Protein AF-A0A8I0HCB4-F1 (afdb_monomer_lite)

Structure (mmCIF, N/CA/C/O backbone):
data_AF-A0A8I0HCB4-F1
#
_entry.id   AF-A0A8I0HCB4-F1
#
loop_
_atom_site.group_PDB
_atom_site.id
_atom_site.type_symbol
_atom_site.label_atom_id
_atom_site.label_alt_id
_atom_site.label_comp_id
_atom_site.label_asym_id
_atom_site.label_entity_id
_atom_site.label_seq_id
_atom_site.pdbx_PDB_ins_code
_atom_site.Cartn_x
_atom_site.Cartn_y
_atom_site.Cartn_z
_atom_site.occupancy
_atom_site.B_iso_or_equiv
_atom_site.auth_seq_id
_atom_site.auth_comp_id
_atom_site.auth_asym_id
_atom_site.auth_atom_id
_atom_site.pdbx_PDB_model_num
ATOM 1 N N . GLU A 1 1 ? -8.672 -3.014 0.292 1.00 78.31 1 GLU A N 1
ATOM 2 C CA . GLU A 1 1 ? -8.895 -4.129 1.254 1.00 78.31 1 GLU A CA 1
ATOM 3 C C . GLU A 1 1 ? -7.570 -4.817 1.595 1.00 78.31 1 GLU A C 1
ATOM 5 O O . GLU A 1 1 ? -6.642 -4.709 0.805 1.00 78.31 1 GLU A O 1
ATOM 10 N N . ILE A 1 2 ? -7.448 -5.512 2.739 1.00 81.56 2 ILE A N 1
ATOM 11 C CA . ILE A 1 2 ? -6.184 -6.181 3.136 1.00 81.56 2 ILE A CA 1
ATOM 12 C C . ILE A 1 2 ? -5.878 -7.438 2.299 1.00 81.56 2 ILE A C 1
ATOM 14 O O . ILE A 1 2 ? -4.718 -7.690 1.983 1.00 81.56 2 ILE A O 1
ATOM 18 N N . VAL A 1 3 ? -6.923 -8.187 1.927 1.00 87.56 3 VAL A N 1
ATOM 19 C CA . VAL A 1 3 ? -6.948 -9.322 0.988 1.00 87.56 3 VAL A CA 1
ATOM 20 C C . VAL A 1 3 ? -8.319 -9.343 0.306 1.00 87.56 3 VAL A C 1
ATOM 22 O O . VAL A 1 3 ? -9.288 -8.866 0.897 1.00 87.56 3 VAL A O 1
ATOM 25 N N . HIS A 1 4 ? -8.436 -9.944 -0.881 1.00 85.75 4 HIS A N 1
ATOM 26 C CA . HIS A 1 4 ? -9.717 -10.101 -1.590 1.00 85.75 4 HIS A CA 1
ATOM 27 C C . HIS A 1 4 ? -10.590 -11.220 -0.986 1.00 85.75 4 HIS A C 1
ATOM 29 O O . HIS A 1 4 ? -10.896 -12.226 -1.628 1.00 85.75 4 HIS A O 1
ATOM 35 N N . ASN A 1 5 ? -10.970 -11.073 0.285 1.00 91.38 5 ASN A N 1
ATOM 36 C CA . ASN A 1 5 ? -11.868 -11.989 0.983 1.00 91.38 5 ASN A CA 1
ATOM 37 C C . ASN A 1 5 ? -12.836 -11.212 1.884 1.00 91.38 5 ASN A C 1
ATOM 39 O O . ASN A 1 5 ? -12.476 -10.752 2.968 1.00 91.38 5 ASN A O 1
ATOM 43 N N . ASN A 1 6 ? -14.096 -11.142 1.456 1.00 91.38 6 ASN A N 1
ATOM 44 C CA . ASN A 1 6 ? -15.145 -10.382 2.135 1.00 91.38 6 ASN A CA 1
ATOM 45 C C . ASN A 1 6 ? -15.398 -10.839 3.585 1.00 91.38 6 ASN A C 1
ATOM 47 O O . ASN A 1 6 ? -15.753 -10.024 4.431 1.00 91.38 6 ASN A O 1
ATOM 51 N N . PHE A 1 7 ? -15.225 -12.130 3.896 1.00 94.62 7 PHE A N 1
ATOM 52 C CA . PHE A 1 7 ? -15.387 -12.626 5.266 1.00 94.62 7 PHE A CA 1
ATOM 53 C C . PHE A 1 7 ? -14.318 -12.024 6.188 1.00 94.62 7 PHE A C 1
ATOM 55 O O . PHE A 1 7 ? -14.654 -11.454 7.225 1.00 94.62 7 PHE A O 1
ATOM 62 N N . ILE A 1 8 ? -13.053 -12.063 5.761 1.00 93.75 8 ILE A N 1
ATOM 63 C CA . ILE A 1 8 ? -11.922 -11.508 6.518 1.00 93.75 8 ILE A CA 1
ATOM 64 C C . ILE A 1 8 ? -12.038 -9.987 6.651 1.00 93.75 8 ILE A C 1
ATOM 66 O O . ILE A 1 8 ? -11.840 -9.445 7.737 1.00 93.75 8 ILE A O 1
ATOM 70 N N . VAL A 1 9 ? -12.401 -9.289 5.570 1.00 93.00 9 VAL A N 1
ATOM 71 C CA . VAL A 1 9 ? -12.580 -7.827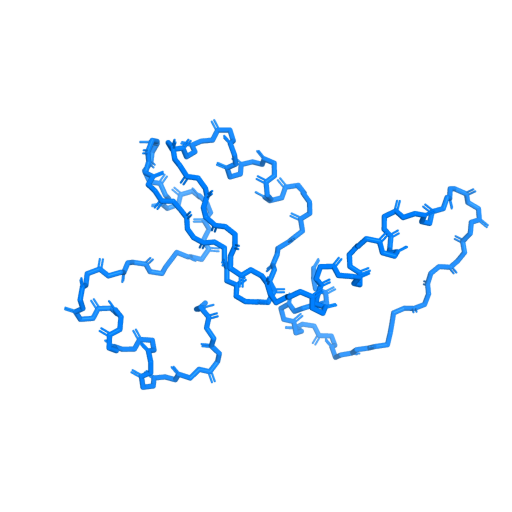 5.583 1.00 93.00 9 VAL A CA 1
ATOM 72 C C . VAL A 1 9 ? -13.654 -7.418 6.592 1.00 93.00 9 VAL A C 1
ATOM 74 O O . VAL A 1 9 ? -13.411 -6.546 7.427 1.00 93.00 9 VAL A O 1
ATOM 77 N N . LYS A 1 10 ? -14.812 -8.090 6.586 1.00 94.31 10 LYS A N 1
ATOM 78 C CA . LYS A 1 10 ? -15.897 -7.821 7.542 1.00 94.31 10 LYS A CA 1
ATOM 79 C C . LYS A 1 10 ? -15.506 -8.122 8.984 1.00 94.31 10 LYS 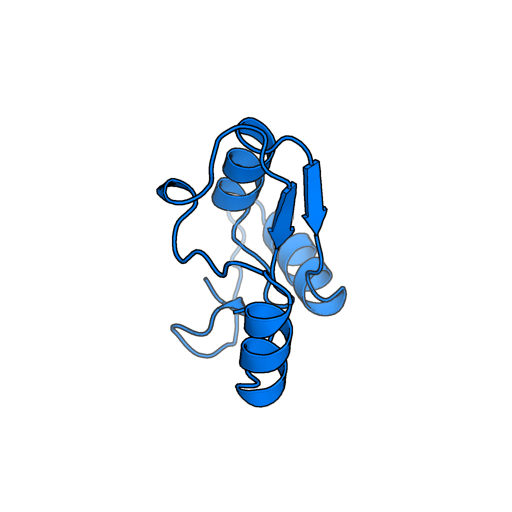A C 1
ATOM 81 O O . LYS A 1 10 ? -15.880 -7.369 9.880 1.00 94.31 10 LYS A O 1
ATOM 86 N N . GLU A 1 11 ? -14.767 -9.203 9.216 1.00 96.62 11 GLU A N 1
ATOM 87 C CA . GLU A 1 11 ? -14.282 -9.549 10.551 1.00 96.62 11 GLU A CA 1
ATOM 88 C C . GLU A 1 11 ? -13.304 -8.498 11.095 1.00 96.62 11 GLU A C 1
ATOM 90 O O . GLU A 1 11 ? -13.390 -8.105 12.255 1.00 96.62 11 GLU A O 1
ATOM 95 N N . LEU A 1 12 ? -12.385 -8.004 10.268 1.00 94.94 12 LEU A N 1
ATOM 96 C CA . LEU A 1 12 ? -11.452 -6.957 10.683 1.00 94.94 12 LEU A CA 1
ATOM 97 C C . LEU A 1 12 ? -12.165 -5.622 10.914 1.00 94.94 12 LEU A C 1
ATOM 99 O O . LEU A 1 12 ? -11.890 -4.948 11.908 1.00 94.94 12 LEU A O 1
ATOM 103 N N . ALA A 1 13 ? -13.121 -5.274 10.049 1.00 94.31 13 ALA A N 1
ATOM 104 C CA . ALA A 1 13 ? -13.936 -4.076 10.216 1.00 94.31 13 ALA A CA 1
ATOM 105 C C . ALA A 1 13 ? -14.735 -4.107 11.529 1.00 94.31 13 ALA A C 1
ATOM 107 O O . ALA A 1 13 ? -14.756 -3.117 12.259 1.00 94.31 13 ALA A O 1
ATOM 108 N N . SER A 1 14 ? -15.328 -5.253 11.892 1.00 96.88 14 SER A N 1
ATOM 109 C CA . SER A 1 14 ? -16.065 -5.393 13.161 1.00 96.88 14 SER A CA 1
ATOM 110 C C . SER A 1 14 ? -15.167 -5.298 14.399 1.00 96.88 14 SER A C 1
ATOM 112 O O . SER A 1 14 ? -15.637 -4.930 15.475 1.00 96.88 14 SER A O 1
ATOM 114 N N . ARG A 1 15 ? -13.865 -5.565 14.244 1.00 96.50 15 ARG A N 1
ATOM 115 C CA . ARG A 1 15 ? -12.830 -5.362 15.270 1.00 96.50 15 ARG A CA 1
ATOM 116 C C . ARG A 1 15 ? -12.257 -3.936 15.285 1.00 96.50 15 ARG A C 1
ATOM 118 O O . ARG A 1 15 ? -11.348 -3.669 16.066 1.00 96.50 15 ARG A O 1
ATOM 125 N N . GLY A 1 16 ? -12.780 -3.028 14.458 1.00 94.69 16 GLY A N 1
ATOM 126 C CA . GLY A 1 16 ? -12.418 -1.607 14.445 1.00 94.69 16 GLY A CA 1
ATOM 127 C C . GLY A 1 16 ? -11.380 -1.202 13.397 1.00 94.69 16 GLY A C 1
ATOM 128 O O . GLY A 1 16 ? -10.950 -0.049 13.396 1.00 94.69 16 GLY A O 1
ATOM 129 N N . VAL A 1 17 ? -10.978 -2.104 12.495 1.00 94.81 17 VAL A N 1
ATOM 130 C CA . VAL A 1 17 ? -10.091 -1.743 11.378 1.00 94.81 17 VAL A CA 1
ATOM 131 C C . VAL A 1 17 ? -10.863 -0.895 10.369 1.00 94.81 17 VAL A C 1
ATOM 133 O O . VAL A 1 17 ? -11.884 -1.328 9.841 1.00 94.81 17 VAL A O 1
ATOM 136 N N . HIS A 1 18 ? -10.356 0.301 10.074 1.00 93.56 18 HIS A N 1
ATOM 137 C CA . HIS A 1 18 ? -10.847 1.120 8.967 1.00 93.56 18 HIS A CA 1
ATOM 138 C C . HIS A 1 18 ? -10.055 0.821 7.695 1.00 93.56 18 HIS A C 1
ATOM 140 O O . HIS A 1 18 ? -8.825 0.821 7.704 1.00 93.56 18 HIS A O 1
ATOM 146 N N . PHE A 1 19 ? -10.774 0.583 6.601 1.00 93.38 19 PHE A N 1
ATOM 147 C CA . PHE A 1 19 ? -10.202 0.438 5.269 1.00 93.38 19 PHE A CA 1
ATOM 148 C C . PHE A 1 19 ? -10.392 1.759 4.528 1.00 93.38 19 PHE A C 1
ATOM 150 O O . PHE A 1 19 ? -11.524 2.121 4.230 1.00 93.38 19 PHE A O 1
ATOM 157 N N . ALA A 1 20 ? -9.294 2.466 4.275 1.00 91.81 20 ALA A N 1
ATOM 158 C CA . ALA A 1 20 ? -9.286 3.698 3.494 1.00 91.81 20 ALA A CA 1
ATOM 159 C C . ALA A 1 20 ? -9.013 3.391 2.015 1.00 91.81 20 ALA A C 1
ATOM 161 O O . ALA A 1 20 ? -8.240 2.472 1.710 1.00 91.81 20 ALA A O 1
ATOM 162 N N . GLU A 1 21 ? -9.617 4.162 1.112 1.00 88.62 21 GLU A N 1
ATOM 163 C CA . GLU A 1 21 ? -9.321 4.104 -0.326 1.00 88.62 21 GLU A CA 1
ATOM 164 C C . GLU A 1 21 ? -8.251 5.134 -0.718 1.00 88.62 21 GLU A C 1
ATOM 166 O O . GLU A 1 21 ? -7.474 4.894 -1.642 1.00 88.62 21 GLU A O 1
ATOM 171 N N . SER A 1 22 ? -8.149 6.242 0.027 1.00 90.25 22 SER A N 1
ATOM 172 C CA . SER A 1 22 ? -7.103 7.257 -0.123 1.00 90.25 22 SER A CA 1
ATOM 173 C C . SER A 1 22 ? -6.365 7.548 1.188 1.00 90.25 22 SER A C 1
ATOM 175 O O . SER A 1 22 ? -6.930 7.505 2.281 1.00 90.25 22 SER A O 1
ATOM 177 N N . LEU A 1 23 ? -5.096 7.956 1.076 1.00 91.56 23 LEU A N 1
ATOM 178 C CA . LEU A 1 23 ? -4.326 8.509 2.196 1.00 91.56 23 LEU A CA 1
ATOM 179 C C . LEU A 1 23 ? -4.927 9.810 2.753 1.00 91.56 23 LEU A C 1
ATOM 181 O O . LEU A 1 23 ? -4.621 10.174 3.882 1.00 91.56 23 LEU A O 1
ATOM 185 N N . ASP A 1 24 ? -5.782 10.499 1.995 1.00 91.62 24 ASP A N 1
ATOM 186 C CA . ASP A 1 24 ? -6.461 11.718 2.458 1.00 91.62 24 ASP A CA 1
ATOM 187 C C . ASP A 1 24 ? -7.519 11.434 3.541 1.00 91.62 24 ASP A C 1
ATOM 189 O O . ASP A 1 24 ? -7.884 12.327 4.303 1.00 91.62 24 ASP A O 1
ATOM 193 N N . GLU A 1 25 ? -7.994 10.189 3.641 1.00 91.75 25 GLU A N 1
ATOM 194 C CA . GLU A 1 25 ? -8.922 9.742 4.689 1.00 91.75 25 GLU A CA 1
ATOM 195 C C . GLU A 1 25 ? -8.199 9.390 5.999 1.00 91.75 25 GLU A C 1
ATOM 197 O O . GLU A 1 25 ? -8.834 9.172 7.033 1.00 91.75 25 GLU A O 1
ATOM 202 N N . VAL A 1 26 ? -6.866 9.307 5.963 1.00 91.12 26 VAL A N 1
ATOM 203 C CA . VAL A 1 26 ? -6.048 8.841 7.081 1.00 91.12 26 VAL A CA 1
ATOM 204 C C . VAL A 1 26 ? -5.715 10.020 7.998 1.00 91.12 26 VAL A C 1
ATOM 206 O O . VAL A 1 26 ? -5.062 10.973 7.567 1.00 91.12 26 VAL A O 1
ATOM 209 N N . PRO A 1 27 ? -6.087 9.964 9.291 1.00 91.00 27 PRO A N 1
ATOM 210 C CA . PRO A 1 27 ? -5.683 10.983 10.248 1.00 91.00 27 PRO A CA 1
ATOM 211 C C . PRO A 1 27 ? -4.158 11.051 10.387 1.00 91.00 27 PRO A C 1
ATOM 213 O O . PRO A 1 27 ? -3.479 10.025 10.460 1.00 91.00 27 PRO A O 1
ATOM 216 N N . SER A 1 28 ? -3.617 12.265 10.493 1.00 90.56 28 SER A N 1
ATOM 217 C CA . SER A 1 28 ? -2.184 12.463 10.738 1.00 90.56 28 SER A CA 1
ATOM 218 C C . SER A 1 28 ? -1.744 11.757 12.024 1.00 90.56 28 SER A C 1
ATOM 220 O O . SER A 1 28 ? -2.428 11.824 13.049 1.00 90.56 28 SER A O 1
ATOM 222 N N . GLY A 1 29 ? -0.613 11.054 11.968 1.00 92.00 29 GLY A N 1
ATOM 223 C CA . GLY A 1 29 ? -0.088 10.282 13.093 1.00 92.00 29 GLY A CA 1
ATOM 224 C C . GLY A 1 29 ? -0.776 8.932 13.332 1.00 92.00 29 GLY A C 1
ATOM 225 O O . GLY A 1 29 ? -0.380 8.217 14.253 1.00 92.00 29 GLY A O 1
ATOM 226 N N . ALA A 1 30 ? -1.767 8.539 12.522 1.00 94.19 30 ALA A N 1
ATOM 227 C CA . ALA A 1 30 ? -2.400 7.226 12.641 1.00 94.19 30 ALA A CA 1
ATOM 228 C C . ALA A 1 30 ? -1.417 6.079 12.348 1.00 94.19 30 ALA A C 1
ATOM 230 O O . ALA A 1 30 ? -0.412 6.250 11.651 1.00 94.19 30 ALA A O 1
ATOM 231 N N . ARG A 1 31 ? -1.738 4.885 12.859 1.00 95.56 31 ARG A N 1
ATOM 232 C CA . ARG A 1 31 ? -1.074 3.641 12.462 1.00 95.56 31 ARG A CA 1
ATOM 233 C C . ARG A 1 31 ? -1.679 3.156 11.152 1.00 95.56 31 ARG A C 1
ATOM 235 O O . ARG A 1 31 ? -2.891 2.951 11.082 1.00 95.56 31 ARG A O 1
ATOM 242 N N . LEU A 1 32 ? -0.842 2.951 10.144 1.00 95.75 32 LEU A N 1
ATOM 243 C CA . LEU A 1 32 ? -1.269 2.543 8.813 1.00 95.75 32 LEU A CA 1
ATOM 244 C C . LEU A 1 32 ? -0.715 1.161 8.471 1.00 95.75 32 LEU A C 1
ATOM 246 O O . LEU A 1 32 ? 0.435 0.852 8.778 1.00 95.75 32 LEU A O 1
ATOM 250 N N . LEU A 1 33 ? -1.543 0.331 7.837 1.00 95.06 33 LEU A N 1
ATOM 251 C CA . LEU A 1 33 ? -1.158 -0.990 7.354 1.00 95.06 33 LEU A CA 1
ATOM 252 C C . LEU A 1 33 ? -1.318 -1.049 5.834 1.00 95.06 33 LEU A C 1
ATOM 254 O O . LEU A 1 33 ? -2.418 -0.836 5.325 1.00 95.06 33 LEU A O 1
ATOM 258 N N . LEU A 1 34 ? -0.235 -1.352 5.118 1.00 93.88 34 LEU A N 1
ATOM 259 C CA . LEU A 1 34 ? -0.279 -1.594 3.674 1.00 93.88 34 LEU A CA 1
ATOM 260 C C . LEU A 1 34 ? -0.813 -2.999 3.400 1.00 93.88 34 LEU A C 1
ATOM 262 O O . LEU A 1 34 ? -0.444 -3.950 4.090 1.00 93.88 34 LEU A O 1
ATOM 266 N N . SER A 1 35 ? -1.692 -3.124 2.405 1.00 93.06 35 SER A N 1
ATOM 267 C CA . SER A 1 35 ? -2.322 -4.402 2.056 1.00 93.06 35 SER A CA 1
ATOM 268 C C . SER A 1 35 ? -1.324 -5.425 1.503 1.00 93.06 35 SER A C 1
ATOM 270 O O . SER A 1 35 ? -0.218 -5.076 1.092 1.00 93.06 35 SER A O 1
ATOM 272 N N . ALA A 1 36 ? -1.741 -6.692 1.419 1.00 91.56 36 ALA A N 1
ATOM 273 C CA . ALA A 1 36 ? -0.904 -7.759 0.871 1.00 91.56 36 ALA A CA 1
ATOM 274 C C . ALA A 1 36 ? -0.510 -7.546 -0.604 1.00 91.56 36 ALA A C 1
ATOM 276 O O . ALA A 1 36 ? 0.520 -8.070 -1.033 1.00 91.56 36 ALA A O 1
ATOM 277 N N . HIS A 1 37 ? -1.300 -6.770 -1.350 1.00 89.94 37 HIS A N 1
ATOM 278 C CA . HIS A 1 37 ? -1.085 -6.482 -2.768 1.00 89.94 37 HIS A CA 1
ATOM 279 C C . HIS A 1 37 ? -0.012 -5.415 -3.019 1.00 89.94 37 HIS A C 1
ATOM 281 O O . HIS A 1 37 ? 0.379 -5.210 -4.161 1.00 89.94 37 HIS A O 1
ATOM 287 N N . GLY A 1 38 ? 0.477 -4.754 -1.966 1.00 88.12 38 GLY A N 1
ATOM 288 C CA . GLY A 1 38 ? 1.417 -3.647 -2.095 1.00 88.12 38 GLY A CA 1
ATOM 289 C C . GLY A 1 38 ? 0.765 -2.347 -2.550 1.00 88.12 38 GLY A C 1
ATOM 290 O O . GLY A 1 38 ? -0.452 -2.250 -2.703 1.00 88.12 38 GLY A O 1
ATOM 291 N N . VAL A 1 39 ? 1.606 -1.325 -2.680 1.00 90.31 39 VAL A N 1
ATOM 292 C CA . VAL A 1 39 ? 1.282 -0.008 -3.235 1.00 90.31 39 VAL A CA 1
ATOM 293 C C . VAL A 1 39 ? 2.492 0.503 -4.019 1.00 90.31 39 VAL A C 1
ATOM 295 O O . VAL A 1 39 ? 3.620 0.058 -3.783 1.00 90.31 39 VAL A O 1
ATOM 298 N N . GLY A 1 40 ? 2.281 1.468 -4.913 1.00 87.94 40 GLY A N 1
ATOM 299 C CA . GLY A 1 40 ? 3.373 2.144 -5.610 1.00 87.94 40 GLY A CA 1
ATOM 300 C C . GLY A 1 40 ? 4.293 2.936 -4.668 1.00 87.94 40 GLY A C 1
ATOM 301 O O . GLY A 1 40 ? 3.864 3.458 -3.636 1.00 87.94 40 GLY A O 1
ATOM 302 N N . ALA A 1 41 ? 5.562 3.094 -5.062 1.00 87.44 41 ALA A N 1
ATOM 303 C CA . ALA A 1 41 ? 6.602 3.727 -4.238 1.00 87.44 41 ALA A CA 1
ATOM 304 C C . ALA A 1 41 ? 6.242 5.150 -3.764 1.00 87.44 41 ALA A C 1
ATOM 306 O O . ALA A 1 41 ? 6.485 5.500 -2.612 1.00 87.44 41 ALA A O 1
ATOM 307 N N . 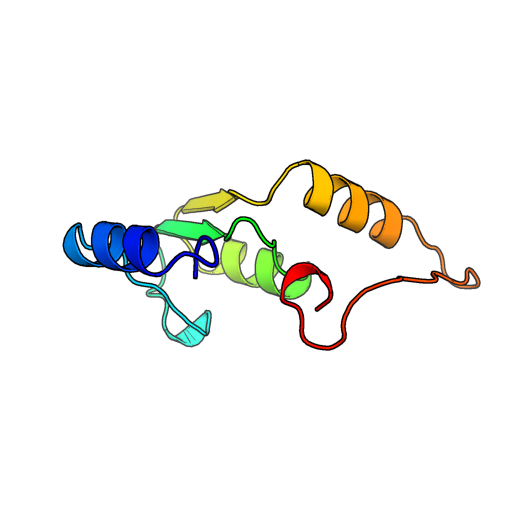ALA A 1 42 ? 5.602 5.956 -4.619 1.00 90.31 42 ALA A N 1
ATOM 308 C CA . ALA A 1 42 ? 5.166 7.310 -4.263 1.00 90.31 42 ALA A CA 1
ATOM 309 C C . ALA A 1 42 ? 4.070 7.320 -3.179 1.00 90.31 42 ALA A C 1
ATOM 311 O O . ALA A 1 42 ? 4.036 8.214 -2.332 1.00 90.31 42 ALA A O 1
ATOM 312 N N . VAL A 1 43 ? 3.178 6.322 -3.188 1.00 91.69 43 VAL A N 1
ATOM 313 C CA . VAL A 1 43 ? 2.130 6.169 -2.168 1.00 91.69 43 VAL A CA 1
ATOM 314 C C . VAL A 1 43 ? 2.753 5.722 -0.852 1.00 91.69 43 VAL A C 1
ATOM 316 O O . VAL A 1 43 ? 2.414 6.273 0.193 1.00 91.69 43 VAL A O 1
ATOM 319 N N . GLU A 1 44 ? 3.699 4.781 -0.891 1.00 92.12 44 GLU A N 1
ATOM 320 C CA . GLU A 1 44 ? 4.428 4.350 0.304 1.00 92.12 44 GLU A CA 1
ATOM 321 C C . GLU A 1 44 ? 5.203 5.511 0.948 1.00 92.12 44 GLU A C 1
ATOM 323 O O . GLU A 1 44 ? 5.112 5.719 2.159 1.00 92.12 44 GLU A O 1
ATOM 328 N N . GLU A 1 45 ? 5.925 6.305 0.153 1.00 93.19 45 GLU A N 1
ATOM 329 C CA . GLU A 1 45 ? 6.681 7.461 0.648 1.00 93.19 45 GLU A CA 1
ATOM 330 C C . GLU A 1 45 ? 5.760 8.519 1.270 1.00 93.19 45 GLU A C 1
ATOM 332 O O . GLU A 1 45 ? 6.030 9.027 2.363 1.00 93.19 45 GLU A O 1
ATOM 337 N N . ARG A 1 46 ? 4.616 8.793 0.631 1.00 93.62 46 ARG A N 1
ATOM 338 C CA . ARG A 1 46 ? 3.592 9.682 1.190 1.00 93.62 46 ARG A CA 1
ATOM 339 C C . ARG A 1 46 ? 2.982 9.123 2.477 1.00 93.62 46 ARG A C 1
ATOM 341 O O . ARG A 1 46 ? 2.763 9.881 3.414 1.00 93.62 46 ARG A O 1
ATOM 348 N N . ALA A 1 47 ? 2.727 7.819 2.558 1.00 93.81 47 ALA A N 1
ATOM 349 C CA . ALA A 1 47 ? 2.209 7.196 3.772 1.00 93.81 47 ALA A CA 1
ATOM 350 C C . ALA A 1 47 ? 3.195 7.357 4.939 1.00 93.81 47 ALA A C 1
ATOM 352 O O . ALA A 1 47 ? 2.794 7.782 6.023 1.00 93.81 47 ALA A O 1
ATOM 353 N N . ARG A 1 48 ? 4.492 7.108 4.696 1.00 94.00 48 ARG A N 1
ATOM 354 C CA . ARG A 1 48 ? 5.564 7.282 5.694 1.00 94.00 48 ARG A CA 1
ATOM 355 C C . ARG A 1 48 ? 5.666 8.712 6.223 1.00 94.00 48 ARG A C 1
ATOM 357 O O . ARG A 1 48 ? 6.053 8.881 7.374 1.00 94.00 48 ARG A O 1
ATOM 364 N N . SER A 1 49 ? 5.342 9.722 5.414 1.00 93.31 49 SER A N 1
ATOM 365 C CA . SER A 1 49 ? 5.444 11.126 5.831 1.00 93.31 49 SER A CA 1
ATOM 366 C C . SER A 1 49 ? 4.265 11.619 6.677 1.00 93.31 49 SER A C 1
ATOM 368 O O . SER A 1 49 ? 4.420 12.613 7.386 1.00 93.31 49 SER A O 1
ATOM 370 N N . ILE A 1 50 ? 3.111 10.938 6.639 1.00 91.56 50 ILE A N 1
ATOM 371 C CA . ILE A 1 50 ? 1.896 11.350 7.367 1.00 91.56 50 ILE A CA 1
ATOM 372 C C . ILE A 1 50 ? 1.536 10.439 8.548 1.00 91.56 50 ILE A C 1
ATOM 374 O O . ILE A 1 50 ? 0.874 10.886 9.487 1.00 91.56 50 ILE A O 1
ATOM 378 N N . CYS A 1 51 ? 1.919 9.160 8.507 1.00 93.31 51 CYS A N 1
ATOM 379 C CA . CYS A 1 51 ? 1.555 8.190 9.539 1.00 93.31 51 CYS A CA 1
ATOM 380 C C . CYS A 1 51 ? 2.505 8.263 10.744 1.00 93.31 51 CYS A C 1
ATOM 382 O O . CYS A 1 51 ? 3.673 8.624 10.610 1.00 93.31 51 CYS A O 1
ATOM 384 N N . GLY A 1 52 ? 2.017 7.871 11.923 1.00 94.44 52 GLY A N 1
ATOM 385 C CA . GLY A 1 52 ? 2.863 7.718 13.112 1.00 94.44 52 GLY A CA 1
ATOM 386 C C . GLY A 1 52 ? 3.626 6.392 13.113 1.00 94.44 52 GLY A C 1
ATOM 387 O O . GLY A 1 52 ? 4.740 6.307 13.623 1.00 94.44 52 GLY A O 1
ATOM 388 N N . GLU A 1 53 ? 3.037 5.361 12.507 1.00 95.69 53 GLU A N 1
ATOM 389 C CA . GLU A 1 53 ? 3.643 4.044 12.333 1.00 95.69 53 GLU A CA 1
ATOM 390 C C . GLU A 1 53 ? 3.121 3.410 11.038 1.00 95.69 53 GLU A C 1
ATOM 392 O O . GLU A 1 53 ? 1.909 3.356 10.818 1.00 95.69 53 GLU A O 1
ATOM 397 N N . LEU A 1 54 ? 4.034 2.892 10.212 1.00 95.38 54 LEU A N 1
ATOM 398 C CA . LEU A 1 54 ? 3.704 2.153 8.996 1.00 95.38 54 LEU A CA 1
ATOM 399 C C . LEU A 1 54 ? 4.051 0.674 9.168 1.00 95.38 54 LEU A C 1
ATOM 401 O O . LEU A 1 54 ? 5.214 0.325 9.384 1.00 95.38 54 LEU A O 1
ATOM 405 N N . VAL A 1 55 ? 3.054 -0.194 9.018 1.00 95.19 55 VAL A N 1
ATOM 406 C CA . VAL A 1 55 ? 3.223 -1.648 8.957 1.00 95.19 55 VAL A CA 1
ATOM 407 C C . VAL A 1 55 ? 3.005 -2.102 7.522 1.00 95.19 55 VAL A C 1
ATOM 409 O O . VAL A 1 55 ? 1.934 -1.923 6.951 1.00 95.19 55 VAL A O 1
ATOM 412 N N . ASP A 1 56 ? 4.015 -2.719 6.930 1.00 93.81 56 ASP A N 1
ATOM 413 C CA . ASP A 1 56 ? 3.937 -3.202 5.558 1.00 93.81 56 ASP A CA 1
ATOM 414 C C . ASP A 1 56 ? 3.649 -4.710 5.530 1.00 93.81 56 ASP A C 1
ATOM 416 O O . ASP A 1 56 ? 4.538 -5.524 5.797 1.00 93.81 56 ASP A O 1
ATOM 420 N N . ALA A 1 57 ? 2.401 -5.071 5.210 1.00 94.75 57 ALA A N 1
ATOM 421 C CA . ALA A 1 57 ? 1.963 -6.459 5.077 1.00 94.75 57 ALA A CA 1
ATOM 422 C C . ALA A 1 57 ? 2.022 -6.981 3.628 1.00 94.75 57 ALA A C 1
ATOM 424 O O . ALA A 1 57 ? 1.474 -8.050 3.350 1.00 94.75 57 ALA A O 1
ATOM 425 N N . THR A 1 58 ? 2.690 -6.266 2.713 1.00 93.75 58 THR A N 1
ATOM 426 C CA . THR A 1 58 ? 2.847 -6.684 1.313 1.00 93.75 58 THR A CA 1
ATOM 427 C C . THR A 1 58 ? 3.481 -8.069 1.230 1.00 93.75 58 THR A C 1
ATOM 429 O O . THR A 1 58 ? 4.503 -8.345 1.872 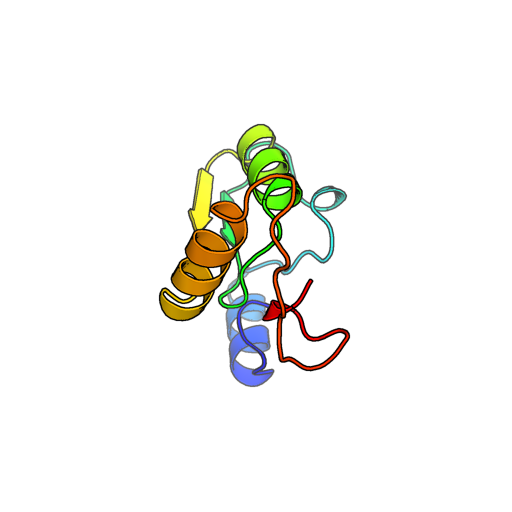1.00 93.75 58 THR A O 1
ATOM 432 N N . CYS A 1 59 ? 2.900 -8.943 0.406 1.00 93.50 59 CYS A N 1
ATOM 433 C CA . CYS A 1 59 ? 3.408 -10.289 0.181 1.00 93.50 59 CYS A CA 1
ATOM 434 C C . CYS A 1 59 ? 4.890 -10.241 -0.253 1.00 93.50 59 CYS A C 1
ATOM 436 O O . CYS A 1 59 ? 5.228 -9.506 -1.185 1.00 93.50 59 CYS A O 1
ATOM 438 N N . PRO A 1 60 ? 5.793 -11.049 0.341 1.00 91.62 60 PRO A N 1
ATOM 439 C CA . PRO A 1 60 ? 7.203 -11.069 -0.056 1.00 91.62 60 PRO A CA 1
ATOM 440 C C . PRO A 1 60 ? 7.437 -11.366 -1.546 1.00 91.62 60 PRO A C 1
ATOM 442 O O . PRO A 1 60 ? 8.468 -10.981 -2.093 1.00 91.62 60 PRO A O 1
ATOM 445 N N . LEU A 1 61 ? 6.494 -12.043 -2.213 1.00 89.69 61 LEU A N 1
ATOM 446 C CA . LEU A 1 61 ? 6.554 -12.285 -3.657 1.00 89.69 61 LEU A CA 1
ATOM 447 C C . LEU A 1 61 ? 6.276 -11.014 -4.470 1.00 89.69 61 LEU A C 1
ATOM 449 O O . LEU A 1 61 ? 6.979 -10.766 -5.445 1.00 89.69 61 LEU A O 1
ATOM 453 N N . VAL A 1 62 ? 5.324 -10.188 -4.032 1.00 90.44 62 VAL A N 1
ATOM 454 C CA . VAL A 1 62 ? 5.032 -8.883 -4.645 1.00 90.44 62 VAL A CA 1
ATOM 455 C C . VAL A 1 62 ? 6.211 -7.931 -4.436 1.00 90.44 62 VAL A C 1
ATOM 457 O O . VAL A 1 62 ? 6.691 -7.330 -5.394 1.00 90.44 62 VAL A O 1
ATOM 460 N N . LYS A 1 63 ? 6.785 -7.891 -3.223 1.00 88.62 63 LYS A N 1
ATOM 461 C CA . LYS A 1 63 ? 7.994 -7.090 -2.945 1.00 88.62 63 LYS A CA 1
ATOM 462 C C . LYS A 1 63 ? 9.153 -7.433 -3.877 1.00 88.62 63 LYS A C 1
ATOM 464 O O . LYS A 1 63 ? 9.789 -6.538 -4.417 1.00 88.62 63 LYS A O 1
ATOM 469 N N . ARG A 1 64 ? 9.395 -8.726 -4.126 1.00 88.81 64 ARG A N 1
ATOM 470 C CA . ARG A 1 64 ? 10.428 -9.166 -5.081 1.00 88.81 64 ARG A CA 1
ATOM 471 C C . ARG A 1 64 ? 10.186 -8.641 -6.495 1.00 88.81 64 ARG A C 1
ATOM 473 O O . ARG A 1 64 ? 11.151 -8.375 -7.205 1.00 88.81 64 ARG A O 1
ATOM 480 N N . LEU A 1 65 ? 8.926 -8.512 -6.904 1.00 88.50 65 LEU A N 1
ATOM 481 C CA . LEU A 1 65 ? 8.560 -7.987 -8.214 1.00 88.50 65 LEU A CA 1
ATOM 482 C C . LEU A 1 65 ? 8.807 -6.471 -8.283 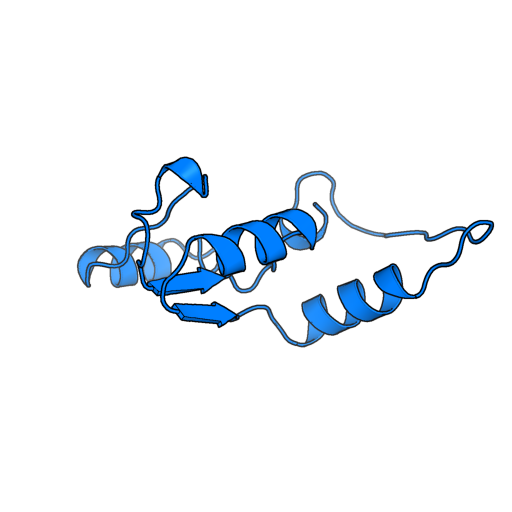1.00 88.50 65 LEU A C 1
ATOM 484 O O . LEU A 1 65 ? 9.433 -6.009 -9.236 1.00 88.50 65 LEU A O 1
ATOM 488 N N . HIS A 1 66 ? 8.442 -5.721 -7.236 1.00 86.62 66 HIS A N 1
ATOM 489 C CA . HIS A 1 66 ? 8.774 -4.294 -7.107 1.00 86.62 66 HIS A CA 1
ATOM 490 C C . HIS A 1 66 ? 10.293 -4.053 -7.084 1.00 86.62 66 HIS A C 1
ATOM 492 O O . HIS A 1 66 ? 10.793 -3.168 -7.778 1.00 86.62 66 HIS A O 1
ATOM 498 N N . ASP A 1 67 ? 11.046 -4.875 -6.349 1.00 87.75 67 ASP A N 1
ATOM 499 C CA . ASP A 1 67 ? 12.511 -4.809 -6.285 1.00 87.75 67 ASP A CA 1
ATOM 500 C C . ASP A 1 67 ? 13.175 -5.103 -7.635 1.00 87.75 67 ASP A C 1
ATOM 502 O O . ASP A 1 67 ? 14.242 -4.567 -7.934 1.00 87.75 67 ASP A O 1
ATOM 506 N N . ALA A 1 68 ? 12.586 -5.983 -8.446 1.00 87.31 68 ALA A N 1
ATOM 507 C CA . ALA A 1 68 ? 13.070 -6.254 -9.794 1.00 87.31 68 ALA A CA 1
ATOM 508 C C . ALA A 1 68 ? 12.759 -5.080 -10.735 1.00 87.31 68 ALA A C 1
ATOM 510 O O . ALA A 1 68 ? 13.636 -4.655 -11.487 1.00 87.31 68 ALA A O 1
ATOM 511 N N . ALA A 1 69 ? 11.547 -4.524 -10.651 1.00 87.69 69 ALA A N 1
ATOM 512 C CA . ALA A 1 69 ? 11.119 -3.385 -11.458 1.00 87.69 69 ALA A CA 1
ATOM 513 C C . ALA A 1 69 ? 11.933 -2.114 -11.155 1.00 87.69 69 ALA A C 1
ATOM 515 O O . ALA A 1 69 ? 12.353 -1.423 -12.081 1.00 87.69 69 ALA A O 1
ATOM 516 N N . SER A 1 70 ? 12.234 -1.839 -9.881 1.00 86.56 70 SER A N 1
ATOM 517 C CA . SER A 1 70 ? 12.998 -0.651 -9.460 1.00 86.56 70 SER A CA 1
ATOM 518 C C . SER A 1 70 ? 14.457 -0.647 -9.928 1.00 86.56 70 SER A C 1
ATOM 520 O O . SER A 1 70 ? 15.096 0.404 -9.967 1.00 86.56 70 SER A O 1
ATOM 522 N N . ARG A 1 71 ? 14.997 -1.810 -10.312 1.00 89.50 71 ARG A N 1
ATOM 523 C CA . ARG A 1 71 ? 16.355 -1.946 -10.861 1.00 89.50 71 ARG A CA 1
ATOM 524 C C . ARG A 1 71 ? 16.437 -1.641 -12.355 1.00 89.50 71 ARG A C 1
ATOM 526 O O . ARG A 1 71 ? 17.554 -1.547 -12.863 1.00 89.50 71 ARG A O 1
ATOM 533 N N . CYS A 1 72 ? 15.296 -1.505 -13.034 1.00 91.19 72 CYS A N 1
ATOM 534 C CA . CYS A 1 72 ? 15.236 -1.143 -14.444 1.00 91.19 72 CYS A CA 1
ATOM 535 C C . CYS A 1 72 ? 15.807 0.267 -14.636 1.00 91.19 72 CYS A C 1
ATOM 537 O O . CYS A 1 72 ? 15.360 1.231 -14.010 1.00 91.19 72 CYS A O 1
ATOM 539 N N . ARG A 1 73 ? 16.821 0.390 -15.489 1.00 91.19 73 ARG A N 1
ATOM 540 C CA . ARG A 1 73 ? 17.542 1.648 -15.717 1.00 91.19 73 ARG A CA 1
ATOM 541 C C . ARG A 1 73 ? 16.967 2.412 -16.909 1.00 91.19 73 ARG A C 1
ATOM 543 O O . ARG A 1 73 ? 16.311 1.821 -17.768 1.00 91.19 73 ARG A O 1
ATOM 550 N N . PRO A 1 74 ? 17.260 3.720 -17.028 1.00 90.69 74 PRO A N 1
ATOM 551 C CA . PRO A 1 74 ? 16.956 4.464 -18.243 1.00 90.69 74 PRO A CA 1
ATOM 552 C C . PRO A 1 74 ? 17.552 3.772 -19.478 1.00 90.69 74 PRO A C 1
ATOM 554 O O . PRO A 1 74 ? 18.752 3.504 -19.522 1.00 90.69 74 PRO A O 1
ATOM 557 N N . GLY A 1 75 ? 16.711 3.488 -20.474 1.00 93.00 75 GLY A N 1
ATOM 558 C CA . GLY A 1 75 ? 17.098 2.786 -21.704 1.00 93.00 75 GLY A CA 1
ATOM 559 C C . GLY A 1 75 ? 16.853 1.272 -21.696 1.00 93.00 75 GLY A C 1
ATOM 560 O O . GLY A 1 75 ? 16.974 0.649 -22.748 1.00 93.00 75 GLY A O 1
ATOM 561 N N . GLU A 1 76 ? 16.469 0.682 -20.562 1.00 94.44 76 GLU A N 1
ATOM 562 C CA . GLU A 1 76 ? 15.997 -0.705 -20.492 1.00 94.44 76 GLU A CA 1
ATOM 563 C C . GLU A 1 76 ? 14.476 -0.784 -20.706 1.00 94.44 76 GLU A C 1
ATOM 565 O O . GLU A 1 76 ? 13.738 0.166 -20.437 1.00 94.44 76 GLU A O 1
ATOM 570 N N . VAL A 1 77 ? 14.002 -1.931 -21.202 1.00 91.75 77 VAL A N 1
ATOM 571 C CA . VAL A 1 77 ? 12.571 -2.211 -21.378 1.00 91.75 77 VAL A CA 1
ATOM 572 C C . VAL A 1 77 ? 12.137 -3.240 -20.341 1.00 91.75 77 VAL A C 1
ATOM 574 O O . VAL A 1 77 ? 12.622 -4.371 -20.346 1.00 91.75 77 VAL A O 1
ATOM 577 N N . LEU A 1 78 ? 11.187 -2.862 -19.486 1.00 89.69 78 LEU A N 1
ATOM 578 C CA . LEU A 1 78 ? 10.507 -3.763 -18.559 1.00 89.69 78 LEU A CA 1
ATOM 579 C C . LEU A 1 78 ? 9.186 -4.238 -19.178 1.00 89.69 78 LEU A C 1
ATOM 581 O O . LEU A 1 78 ? 8.356 -3.422 -19.575 1.00 89.69 78 LEU A O 1
ATOM 585 N N . ILE A 1 79 ? 8.975 -5.555 -19.232 1.00 91.00 79 ILE A N 1
ATOM 586 C CA . ILE A 1 79 ? 7.700 -6.156 -19.643 1.00 91.00 79 ILE A CA 1
ATOM 587 C C . ILE A 1 79 ? 7.045 -6.773 -18.409 1.00 91.00 79 ILE A C 1
ATOM 589 O O . ILE A 1 79 ? 7.544 -7.758 -17.866 1.00 91.00 79 ILE A O 1
ATOM 593 N N . LEU A 1 80 ? 5.917 -6.204 -17.990 1.00 89.50 80 LEU A N 1
ATOM 594 C CA . LEU A 1 80 ? 5.079 -6.737 -16.920 1.00 89.50 80 LEU A CA 1
ATOM 595 C C . LEU A 1 80 ? 3.909 -7.518 -17.528 1.00 89.50 80 LEU A C 1
ATOM 597 O O . LEU A 1 80 ? 3.148 -6.980 -18.329 1.00 89.50 80 LEU A O 1
ATOM 601 N N . ILE A 1 81 ? 3.760 -8.785 -17.144 1.00 91.81 81 ILE A N 1
ATOM 602 C CA . ILE A 1 81 ? 2.634 -9.628 -17.558 1.00 91.81 81 ILE A CA 1
ATOM 603 C C . ILE A 1 81 ? 1.658 -9.708 -16.389 1.00 91.81 81 ILE A C 1
ATOM 605 O O . ILE A 1 81 ? 1.985 -10.260 -15.343 1.00 91.81 81 ILE A O 1
ATOM 609 N N . GLY A 1 82 ? 0.457 -9.169 -16.577 1.00 89.38 82 GLY A N 1
ATOM 610 C CA . GLY A 1 82 ? -0.579 -9.146 -15.552 1.00 89.38 82 GLY A CA 1
ATOM 611 C C . GLY A 1 82 ? -1.919 -8.674 -16.103 1.00 89.38 82 GLY A C 1
ATOM 612 O O . GLY A 1 82 ? -2.051 -8.341 -17.284 1.00 89.38 82 GLY A O 1
ATOM 613 N N . HIS A 1 83 ? -2.928 -8.650 -15.239 1.00 90.94 83 HIS A N 1
ATOM 614 C CA . HIS A 1 83 ? -4.250 -8.143 -15.585 1.00 90.94 83 HIS A CA 1
ATOM 615 C C . HIS A 1 83 ? -4.328 -6.642 -15.309 1.00 90.94 83 HIS A C 1
ATOM 617 O O . HIS A 1 83 ? -4.044 -6.188 -14.203 1.00 90.94 83 HIS A O 1
ATOM 623 N N . ARG A 1 84 ? -4.740 -5.868 -16.317 1.00 86.31 84 ARG A N 1
ATOM 624 C CA . ARG A 1 84 ? -4.942 -4.423 -16.175 1.00 86.31 84 ARG A CA 1
ATOM 625 C C . ARG A 1 84 ? -5.966 -4.135 -15.069 1.00 86.31 84 ARG A C 1
ATOM 627 O O . ARG A 1 84 ? -7.045 -4.721 -15.086 1.00 86.31 84 ARG A O 1
ATOM 634 N N . GLY A 1 85 ? -5.635 -3.215 -14.162 1.00 82.00 85 GLY A N 1
ATOM 635 C CA . GLY A 1 85 ? -6.491 -2.816 -13.039 1.00 82.00 85 GLY A CA 1
ATOM 636 C C . GLY A 1 85 ? -6.461 -3.770 -11.840 1.00 82.00 85 GLY A C 1
ATOM 637 O O . GLY A 1 85 ? -7.245 -3.592 -10.913 1.00 82.00 85 GLY A O 1
ATOM 638 N N . HIS A 1 86 ? -5.597 -4.793 -11.843 1.00 83.00 86 HIS A N 1
ATOM 639 C CA . HIS A 1 86 ? -5.357 -5.587 -10.639 1.00 83.00 86 HIS A CA 1
ATOM 640 C C . HIS A 1 86 ? -4.454 -4.797 -9.674 1.00 83.00 86 HIS A C 1
ATOM 642 O O . HIS A 1 86 ? -3.445 -4.270 -10.138 1.00 83.00 86 HIS A O 1
ATOM 648 N N . PRO A 1 87 ? -4.739 -4.754 -8.357 1.00 76.00 87 PRO A N 1
ATOM 649 C CA . PRO A 1 87 ? -3.966 -3.951 -7.399 1.00 76.00 87 PRO A CA 1
ATOM 650 C C . PRO A 1 87 ? -2.457 -4.226 -7.377 1.00 76.00 87 PRO A C 1
ATOM 652 O O . PRO A 1 87 ? -1.680 -3.333 -7.097 1.00 76.00 87 PRO A O 1
ATOM 655 N N . GLU A 1 88 ? -2.033 -5.450 -7.700 1.00 77.44 88 GLU A N 1
ATOM 656 C CA . GLU A 1 88 ? -0.608 -5.829 -7.778 1.00 77.44 88 GLU A CA 1
ATOM 657 C C . GLU A 1 88 ? 0.113 -5.318 -9.047 1.00 77.44 88 GLU A C 1
ATOM 659 O O . GLU A 1 88 ? 1.308 -5.558 -9.211 1.00 77.44 88 GLU A O 1
ATOM 664 N N . VAL A 1 89 ? -0.611 -4.699 -9.989 1.00 81.44 89 VAL A N 1
ATOM 665 C CA . VAL A 1 89 ? -0.094 -4.205 -11.282 1.00 81.44 89 VAL A CA 1
ATOM 666 C C . VAL A 1 89 ? -0.036 -2.670 -11.337 1.00 81.44 89 VAL A C 1
ATOM 668 O O . VAL A 1 89 ? 0.671 -2.140 -12.195 1.00 81.44 89 VAL A O 1
ATOM 671 N N . GLU A 1 90 ? -0.766 -1.963 -10.468 1.00 74.44 90 GLU A N 1
ATOM 672 C CA . GLU A 1 90 ? -0.746 -0.489 -10.374 1.00 74.44 90 GLU A CA 1
ATOM 673 C C . GLU A 1 90 ? 0.407 0.039 -9.510 1.00 74.44 90 GLU A C 1
ATOM 675 O O . GLU A 1 90 ? 1.024 1.045 -9.932 1.00 74.44 90 GLU A O 1
#

InterPro domains:
  IPR003451 4-hydroxy-3-methylbut-2-enyl diphosphate reductase [PF02401] (1-90)
  IPR003451 4-hydroxy-3-methylbut-2-enyl diphosphate reductase [PTHR30426] (1-90)

Organism: NCBI:txid611301

Secondary structure (DSSP, 8-state):
--SS-HHHHHHHHHTT----SSGGGSPTT-EEEE-TT---HHHHHHHHHH-SEEEE---HHHHHHHHHHTTPPTT------S-TT-TTT-

pLDDT: mean 90.69, std 4.49, range [74.44, 96.88]

Radius of gyration: 14.76 Å; chains: 1; bounding box: 34×25×37 Å

Foldseek 3Di:
DQDPDPVVVVVVVVVPDDDDPDPVVPAFQAEEEAHQLGADPVRVVVCVVRYVHYHYNHNVVLVVVVVVVVPADPPGDDDDDDDPPDSSVD

Sequence (90 aa):
EIVHNNFIVKELASRGVHFAESLDEVPSGARLLLSAHGVGAAVEERARSICGELVDATCPLVKRLHDAASRCRPGEVLILIGHRGHPEVE

=== Feature glossary ===
The record interleaves many 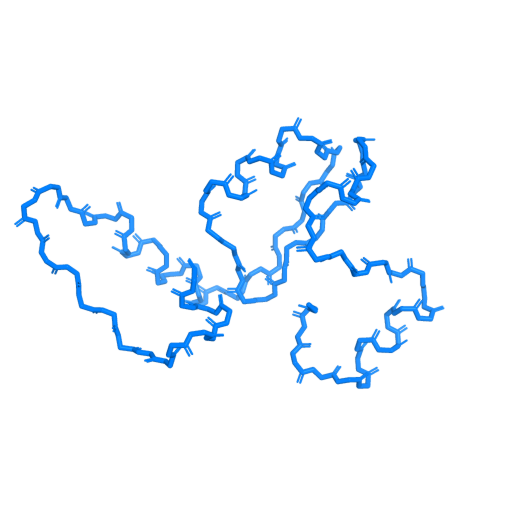kinds of information about one protein. Here is each kind framed as the question it answers.

Q: What does the local fold look like, residue by residue?
A: The Foldseek 3Di string encodes local tertiary geometry as a 20-letter alphabet — one character per residue — derived from the relative positions of nearby Cα atoms. Unlike the amino-acid sequence, 3Di is a direct function of the 3D structure, so two proteins with the same fold have similar 3Di strings even at low sequence identity.

Q: Which residues are in helices, strands, or loops?
A: The SS8 string is DSSP's per-residue secondary-structure call. α-helix (H) means an i→i+4 H-bond ladder; β-strand (E) means the residue participates in a β-sheet; 3₁₀ (G) and π (I) are tighter and wider helices; T/S are turns/bends; '-' is loop.

Q: How big and how compact is the whole molecule?
A: Radius of gyration (Rg) is the root-mean-square distance of Cα atoms from their centroid — a single number for overall size and compactness. A globular domain of N residues has Rg ≈ 2.2·N^0.38 Å; an extended or disordered chain has a much larger Rg. The Cα contact count is the number of residue pairs whose Cα atoms are within 8 Å and are more than four positions apart in sequence — a standard proxy for tertiary packing density. The bounding box is the smallest axis-aligned box enclosing all Cα atoms.

Q: Where is each backbone atom in 3D?
A: Structure coordinates are given as an mmCIF _atom_site loop: one row per atom with element, residue name, chain id, sequence number, and x/y/z position in Å. Only the four main-chain atoms per residue are included here; side chains are omitted to keep the record compact.

Q: What is the amino-acid chain?
A: Primary structure: the covalent order of the twenty standard amino acids along the backbone. Two proteins with the same sequence will (almost always) fold to the same structure; two with 30% identity often share a fold but not the details.

Q: What if only a Cα trace is available?
A: Three-state secondary structure (P-SEA) collapses the eight DSSP classes into helix (a), strand (b), and coil (c). P-SEA assigns these from Cα geometry alone — distances and angles — without requiring backbone oxygens, so it works on any Cα trace.

Q: What family and function is it annotated with?
A: Database cross-references. InterPro integrates a dozen domain/family signature databases into unified entries with residue-range hits. GO terms attach function/process/location labels with evidence codes. CATH codes position the fold in a four-level structural taxonomy. Organism is the NCBI-taxonomy species name.

Q: How confident is the AlphaFold model at each residue?
A: pLDDT is the predicted lDDT-Cα score: AlphaFold's confidence that the local environment of each residue (all inter-atomic distances within 15 Å) is correctly placed. It is a per-residue number between 0 and 100, with higher meaning more reliable.

Q: How mobile is each atom in the crystal?
A: B-factor (Debye–Waller factor) reflects atomic displacement in the crystal lattice. It is an experimental observable (units Å²), not a prediction; low values mean the atom is pinned down, high values mean it moves or is heterogeneous across the crystal.

Q: Which residues are buried vs exposed?
A: SASA measures how much of the protein is reachable by solvent. It is computed by rolling a water-sized probe over the atomic surface and summing the exposed area (Å²). Per-residue SASA distinguishes core (buried, low SASA) from surface (exposed, high SASA) residues; total SASA is a whole-molecule size measure.

Q: What do the diagnostic plots show?
A: Plot images: a contact map (which residues are close in 3D, as an N×N binary image), a Ramachandran scatter (backbone torsion angles, revealing secondary-structure composition at a glance), and — for AlphaFold structures — a PAE heatmap (pairwise prediction confidence).

Q: What known structures does this most resemble?
A: The Foldseek neighbor list gives the closest experimentally determined structures in the PDB, ranked by structural alignment. TM-score near 1 means near-identical fold; near 0.3 means only rough topology match. This is how one finds what a novel AlphaFold prediction most resembles in the solved-structure universe.

Q: Are the domains correctly placed relative to each other?
A: Predicted aligned error is AlphaFold's pairwise confidence. Unlike pLDDT (per-residue), PAE is per-residue-pair and captures whether two parts of the structure are correctly placed relative to each other. Units are ångströms of expected positional error.

Q: What do the rendered images show?
A: Structure images are PyMOL renders from six orthogonal camera directions. Cartoon representation draws helices as coils and strands as arrows; sticks shows the backbone as bonds; surface shows the solvent-excluded envelope. Rainbow coloring maps sequence position to hue (blue→red, N→C); chain coloring assigns a distinct color per polypeptide.

Q: What are the backbone torsion angles?
A: φ (phi) and ψ (psi) are the two rotatable backbone dihedrals per residue: φ is the C(i-1)–N–Cα–C torsion, ψ is the N–Cα–C–N(i+1) torsion, both in degrees on (−180°, 180°]. α-helical residues cluster near (−60°, −45°); β-strand residues near (−120°, +130°). A Ramachandran plot is simply a scatter of (φ, ψ) for every residue.